Protein AF-A0A4R4LXY0-F1 (afdb_monomer_lite)

Structure (mmCIF, N/CA/C/O backbone):
data_AF-A0A4R4LXY0-F1
#
_entry.id   AF-A0A4R4LXY0-F1
#
loop_
_atom_site.group_PDB
_atom_site.id
_atom_site.type_symbol
_atom_site.label_atom_id
_atom_site.label_alt_id
_atom_site.label_comp_id
_atom_site.label_asym_id
_atom_site.label_entity_id
_atom_site.label_seq_id
_atom_site.pdbx_PDB_ins_code
_atom_site.Cartn_x
_atom_site.Cartn_y
_atom_site.Cartn_z
_atom_site.occupancy
_atom_site.B_iso_or_equiv
_atom_site.auth_seq_id
_atom_site.auth_comp_id
_atom_site.auth_asym_id
_atom_site.auth_atom_id
_atom_site.pdbx_PDB_model_num
ATOM 1 N N . MET A 1 1 ?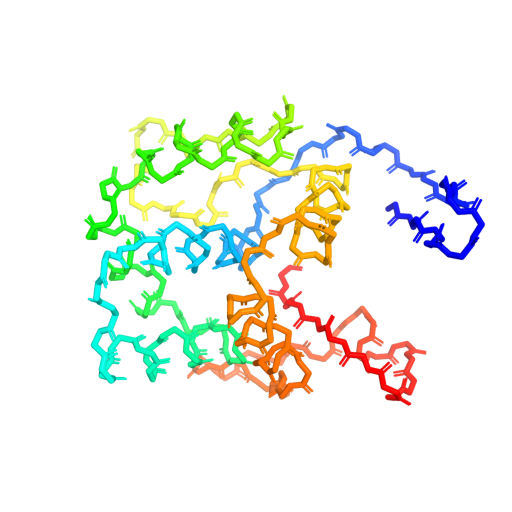 -2.851 -1.734 15.925 1.00 95.44 1 MET A N 1
ATOM 2 C CA . MET A 1 1 ? -4.124 -1.012 16.124 1.00 95.44 1 MET A CA 1
ATOM 3 C C . MET A 1 1 ? -5.199 -1.778 15.379 1.00 95.44 1 MET A C 1
ATOM 5 O O . MET A 1 1 ? -4.897 -2.301 14.315 1.00 95.44 1 MET A O 1
ATOM 9 N N . VAL A 1 2 ? -6.400 -1.871 15.937 1.00 97.00 2 VAL A N 1
ATOM 10 C CA . VAL A 1 2 ? -7.567 -2.510 15.327 1.00 97.00 2 VAL A CA 1
ATOM 11 C C . VAL A 1 2 ? -8.712 -1.506 15.362 1.00 97.00 2 VAL A C 1
ATOM 13 O O . VAL A 1 2 ? -9.054 -0.988 16.428 1.00 97.00 2 VAL A O 1
ATOM 16 N N . PHE A 1 3 ? -9.274 -1.223 14.192 1.00 97.94 3 PHE A N 1
ATOM 17 C CA . PHE A 1 3 ? -10.426 -0.348 14.022 1.00 97.94 3 PHE A CA 1
ATOM 18 C C . PHE A 1 3 ? -11.621 -1.184 13.575 1.00 97.94 3 PHE A C 1
ATOM 20 O O . PHE A 1 3 ? -11.554 -1.859 12.548 1.00 97.94 3 PHE A O 1
ATOM 27 N N . ASP A 1 4 ? -12.692 -1.143 14.357 1.00 97.50 4 ASP A N 1
ATOM 28 C CA . ASP A 1 4 ? -13.962 -1.764 14.016 1.00 97.50 4 ASP A CA 1
ATOM 29 C C . ASP A 1 4 ? -14.780 -0.773 13.183 1.00 97.50 4 ASP A C 1
ATOM 31 O O . ASP A 1 4 ? -15.169 0.294 13.663 1.00 97.50 4 ASP A O 1
ATOM 35 N N . ARG A 1 5 ? -15.021 -1.127 11.917 1.00 95.44 5 ARG A N 1
ATOM 36 C CA . ARG A 1 5 ? -15.783 -0.291 10.982 1.00 95.44 5 ARG A CA 1
ATOM 37 C C . ARG A 1 5 ? -17.276 -0.270 11.290 1.00 95.44 5 ARG A C 1
ATOM 39 O O . ARG A 1 5 ? -17.887 0.771 11.092 1.00 95.44 5 ARG A O 1
ATOM 46 N N . GLY A 1 6 ? -17.850 -1.375 11.770 1.00 96.25 6 GLY A N 1
ATOM 47 C CA . GLY A 1 6 ? -19.275 -1.442 12.102 1.00 96.25 6 GLY A CA 1
ATOM 48 C C . GLY A 1 6 ? -19.601 -0.584 13.321 1.00 96.25 6 GLY A C 1
ATOM 49 O O . GLY A 1 6 ? -20.599 0.128 13.331 1.00 96.25 6 GLY A O 1
ATOM 50 N N . ALA A 1 7 ? -18.709 -0.588 14.314 1.00 96.50 7 ALA A N 1
ATOM 51 C CA . ALA A 1 7 ? -18.828 0.259 15.499 1.00 96.50 7 ALA A CA 1
ATOM 52 C C . ALA A 1 7 ? -18.239 1.674 15.322 1.00 96.50 7 ALA A C 1
ATOM 54 O O . ALA A 1 7 ? -18.361 2.500 16.225 1.00 96.50 7 ALA A O 1
ATOM 55 N N . GLY A 1 8 ? -17.548 1.949 14.210 1.00 95.94 8 GLY A N 1
ATOM 56 C CA . GLY A 1 8 ? -16.919 3.243 13.928 1.00 95.94 8 GLY A CA 1
ATOM 57 C C . GLY A 1 8 ? -15.821 3.656 14.916 1.00 95.94 8 GLY A C 1
ATOM 58 O O . GLY A 1 8 ? -15.559 4.850 15.066 1.00 95.94 8 GLY A O 1
ATOM 59 N N . ARG A 1 9 ? -15.178 2.707 15.614 1.00 97.12 9 ARG A N 1
ATOM 60 C CA . ARG A 1 9 ? -14.240 3.008 16.711 1.00 97.12 9 ARG A CA 1
ATOM 61 C C . ARG A 1 9 ? -13.017 2.102 16.752 1.00 97.12 9 ARG A C 1
ATOM 63 O O . ARG A 1 9 ? -13.019 0.961 16.295 1.00 97.12 9 ARG A O 1
ATOM 70 N N . VAL A 1 10 ? -11.959 2.609 17.376 1.00 97.88 10 VAL A N 1
ATOM 71 C CA . VAL A 1 10 ? -10.777 1.818 17.736 1.00 97.88 10 VAL A CA 1
ATOM 72 C C . VAL A 1 10 ? -11.153 0.885 18.882 1.00 97.88 10 VAL A C 1
ATOM 74 O O . VAL A 1 10 ? -11.700 1.333 19.888 1.00 97.88 10 VAL A O 1
ATOM 77 N N . VAL A 1 11 ? -10.870 -0.407 18.732 1.00 97.81 11 VAL A N 1
ATOM 78 C CA . VAL A 1 11 ? -11.144 -1.410 19.778 1.00 97.81 11 VAL A CA 1
ATOM 79 C C . VAL A 1 11 ? -9.880 -1.826 20.520 1.00 97.81 11 VAL A C 1
ATOM 81 O O . VAL A 1 11 ? -9.948 -2.168 21.695 1.00 97.81 11 VAL A O 1
ATOM 84 N N . VAL A 1 12 ? -8.720 -1.766 19.856 1.00 97.38 12 VAL A N 1
ATOM 85 C CA . VAL A 1 12 ? -7.413 -2.071 20.450 1.00 97.38 12 VAL A CA 1
ATOM 86 C C . VAL A 1 12 ? -6.340 -1.198 19.812 1.00 97.38 12 VAL A C 1
ATOM 88 O O . VAL A 1 12 ? -6.200 -1.151 18.588 1.00 97.38 12 VAL A O 1
ATOM 91 N N . GLU A 1 13 ? -5.488 -0.579 20.621 1.00 97.50 13 GLU A N 1
ATOM 92 C CA . GLU A 1 13 ? -4.281 0.080 20.136 1.00 97.50 13 GLU A CA 1
ATOM 93 C C . GLU A 1 13 ? -3.112 -0.059 21.104 1.00 97.50 13 GLU A C 1
ATOM 95 O O . GLU A 1 13 ? -3.270 -0.182 22.312 1.00 97.50 13 GLU A O 1
ATOM 100 N N . ARG A 1 14 ? -1.904 -0.058 20.543 1.00 97.50 14 ARG A N 1
ATOM 101 C CA . ARG A 1 14 ? -0.657 -0.045 21.299 1.00 97.50 14 ARG A CA 1
ATOM 102 C C . ARG A 1 14 ? 0.352 0.760 20.506 1.00 97.50 14 ARG A C 1
ATOM 104 O O . ARG A 1 14 ? 0.640 0.397 19.369 1.00 97.50 14 ARG A O 1
ATOM 111 N N . ARG A 1 15 ? 0.843 1.852 21.103 1.00 98.12 15 ARG A N 1
ATOM 112 C CA . ARG A 1 15 ? 1.774 2.811 20.477 1.00 98.12 15 ARG A CA 1
ATOM 113 C C . ARG A 1 15 ? 1.384 3.133 19.018 1.00 98.12 15 ARG A C 1
ATOM 115 O O . ARG A 1 15 ? 2.210 2.986 18.122 1.00 98.12 15 ARG A O 1
ATOM 122 N N . PRO A 1 16 ? 0.130 3.552 18.751 1.00 98.06 16 PRO A N 1
ATOM 123 C CA . PRO A 1 16 ? -0.425 3.620 17.392 1.00 98.06 16 PRO A CA 1
ATOM 124 C C . PRO A 1 16 ? 0.328 4.584 16.465 1.00 98.06 16 PRO A C 1
ATOM 126 O O . PRO A 1 16 ? 0.313 4.392 15.253 1.00 98.06 16 PRO A O 1
ATOM 129 N N . ARG A 1 17 ? 1.001 5.586 17.042 1.00 98.50 17 ARG A N 1
ATOM 130 C CA . ARG A 1 17 ? 1.795 6.605 16.343 1.00 98.50 17 ARG A CA 1
ATOM 131 C C . ARG A 1 17 ? 3.281 6.254 16.208 1.00 98.50 17 ARG A C 1
ATOM 133 O O . ARG A 1 17 ? 4.020 7.006 15.589 1.00 98.50 17 ARG A O 1
ATOM 140 N N . GLN A 1 18 ? 3.746 5.156 16.811 1.00 98.69 18 GLN A N 1
ATOM 141 C CA . GLN A 1 18 ? 5.138 4.734 16.663 1.00 98.69 18 GLN A CA 1
ATOM 142 C C . GLN A 1 18 ? 5.387 4.314 15.214 1.00 98.69 18 GLN A C 1
ATOM 144 O O . GLN A 1 18 ? 4.615 3.534 14.655 1.00 98.69 18 GLN A O 1
ATOM 149 N N . THR A 1 19 ? 6.463 4.830 14.626 1.00 98.44 19 THR A N 1
ATOM 150 C CA . THR A 1 19 ? 6.826 4.544 13.241 1.00 98.44 19 THR A CA 1
ATOM 151 C C . THR A 1 19 ? 7.830 3.410 13.139 1.00 98.44 19 THR A C 1
ATOM 153 O O . THR A 1 19 ? 8.782 3.334 13.918 1.00 98.44 19 THR A O 1
ATOM 156 N N . PHE A 1 20 ? 7.668 2.598 12.104 1.00 97.75 20 PHE A N 1
ATOM 157 C CA . PHE A 1 20 ? 8.618 1.578 11.677 1.00 97.75 20 PHE A CA 1
ATOM 158 C C . PHE A 1 20 ? 8.928 1.770 10.194 1.00 97.75 20 PHE A C 1
ATOM 160 O O . PHE A 1 20 ? 8.222 2.498 9.496 1.00 97.75 20 PHE A O 1
ATOM 167 N N . ARG A 1 21 ? 9.970 1.099 9.696 1.00 98.31 21 ARG A N 1
ATOM 168 C CA . ARG A 1 21 ? 10.123 0.929 8.249 1.00 98.31 21 ARG A CA 1
ATOM 169 C C . ARG A 1 21 ? 8.945 0.095 7.757 1.00 98.31 21 ARG A C 1
ATOM 171 O O . ARG A 1 21 ? 8.710 -0.990 8.273 1.00 98.31 21 ARG A O 1
ATOM 178 N N . SER A 1 22 ? 8.210 0.629 6.795 1.00 98.12 22 SER A N 1
ATOM 179 C CA . SER A 1 22 ? 6.978 0.033 6.272 1.00 98.12 22 SER A CA 1
ATOM 180 C C . SER A 1 22 ? 7.182 -1.305 5.567 1.00 98.12 22 SER A C 1
ATOM 182 O O . SER A 1 22 ? 6.209 -2.040 5.401 1.00 98.12 22 SER A O 1
ATOM 184 N N . ALA A 1 23 ? 8.405 -1.590 5.104 1.00 97.69 23 ALA A N 1
ATOM 185 C CA . ALA A 1 23 ? 8.682 -2.700 4.206 1.00 97.69 23 ALA A CA 1
ATOM 186 C C . ALA A 1 23 ? 7.645 -2.719 3.067 1.00 97.69 23 ALA A C 1
ATOM 188 O O . ALA A 1 23 ? 7.447 -1.722 2.375 1.00 97.69 23 ALA A O 1
ATOM 189 N N . SER A 1 24 ? 6.946 -3.831 2.875 1.00 98.25 24 SER A N 1
ATOM 190 C CA . SER A 1 24 ? 5.993 -4.011 1.780 1.00 98.25 24 SER A CA 1
ATOM 191 C C . SER A 1 24 ? 4.645 -3.307 1.971 1.00 98.25 24 SER A C 1
ATOM 193 O O . SER A 1 24 ? 3.874 -3.236 1.010 1.00 98.25 24 SER A O 1
ATOM 195 N N . LEU A 1 25 ? 4.355 -2.731 3.144 1.00 98.50 25 LEU A N 1
ATOM 196 C CA . LEU A 1 25 ? 3.080 -2.045 3.395 1.00 98.50 25 LEU A CA 1
ATOM 197 C C . LEU A 1 25 ? 2.913 -0.775 2.543 1.00 98.50 25 LEU A C 1
ATOM 199 O O . LEU A 1 25 ? 1.805 -0.481 2.089 1.00 98.50 25 LEU A O 1
ATOM 203 N N . VAL A 1 26 ? 4.007 -0.067 2.230 1.00 98.81 26 VAL A N 1
ATOM 204 C CA . VAL A 1 26 ? 3.974 1.144 1.382 1.00 98.81 26 VAL A CA 1
ATOM 205 C C . VAL A 1 26 ? 3.474 0.872 -0.040 1.00 98.81 26 VAL A C 1
ATOM 207 O O . VAL A 1 26 ? 2.967 1.780 -0.698 1.00 98.81 26 VAL A O 1
ATOM 210 N N . LYS A 1 27 ? 3.541 -0.380 -0.516 1.00 98.88 27 LYS A N 1
ATOM 211 C CA . LYS A 1 27 ? 3.095 -0.763 -1.865 1.00 98.88 27 LYS A CA 1
ATOM 212 C C . LYS A 1 27 ? 1.612 -0.436 -2.115 1.00 98.88 27 LYS A C 1
ATOM 214 O O . LYS A 1 27 ? 1.236 -0.231 -3.264 1.00 98.88 27 LYS A O 1
ATOM 219 N N . ILE A 1 28 ? 0.781 -0.321 -1.069 1.00 98.88 28 ILE A N 1
ATOM 220 C CA . ILE A 1 28 ? -0.605 0.167 -1.209 1.00 98.88 28 ILE A CA 1
ATOM 221 C C . ILE A 1 28 ? -0.626 1.637 -1.652 1.00 98.88 28 ILE A C 1
ATOM 223 O O . ILE A 1 28 ? -1.370 1.982 -2.565 1.00 98.88 28 ILE A O 1
ATOM 227 N N . LEU A 1 29 ? 0.203 2.497 -1.051 1.00 98.88 29 LEU A N 1
ATOM 228 C CA . LEU A 1 29 ? 0.288 3.913 -1.425 1.00 98.88 29 LEU A CA 1
ATOM 229 C C . LEU A 1 29 ? 0.879 4.086 -2.828 1.00 98.88 29 LEU A C 1
ATOM 231 O O . LEU A 1 29 ? 0.369 4.895 -3.595 1.00 98.88 29 LEU A O 1
ATOM 235 N N . ILE A 1 30 ? 1.891 3.285 -3.181 1.00 98.94 30 ILE A N 1
ATOM 236 C CA . ILE A 1 30 ? 2.468 3.258 -4.536 1.00 98.94 30 ILE A CA 1
ATOM 237 C C . ILE A 1 30 ? 1.393 2.890 -5.568 1.00 98.94 30 ILE A C 1
ATOM 239 O O . ILE A 1 30 ? 1.235 3.584 -6.570 1.00 98.94 30 ILE A O 1
ATOM 243 N N . ALA A 1 31 ? 0.614 1.835 -5.306 1.00 98.88 31 ALA A N 1
ATOM 244 C CA . ALA A 1 31 ? -0.463 1.423 -6.201 1.00 98.88 31 ALA A CA 1
ATOM 245 C C . ALA A 1 31 ? -1.552 2.493 -6.330 1.00 98.88 31 ALA A C 1
ATOM 247 O O . ALA A 1 31 ? -1.983 2.799 -7.438 1.00 98.88 31 ALA A O 1
ATOM 248 N N . LEU A 1 32 ? -1.993 3.072 -5.211 1.00 98.75 32 LEU A N 1
ATOM 249 C CA . LEU A 1 32 ? -3.026 4.106 -5.209 1.00 98.75 32 LEU A CA 1
ATOM 250 C C . LEU A 1 32 ? -2.588 5.377 -5.933 1.00 98.75 32 LEU A C 1
ATOM 252 O O . LEU A 1 32 ? -3.426 6.012 -6.566 1.00 98.75 32 LEU A O 1
ATOM 256 N N . ASP A 1 33 ? -1.312 5.743 -5.856 1.00 98.81 33 ASP A N 1
ATOM 257 C CA . ASP A 1 33 ? -0.789 6.879 -6.603 1.00 98.81 33 ASP A CA 1
ATOM 258 C C . ASP A 1 33 ? -0.766 6.604 -8.113 1.00 98.81 33 ASP A C 1
ATOM 260 O O . ASP A 1 33 ? -1.317 7.400 -8.872 1.00 98.81 33 ASP A O 1
ATOM 264 N N . HIS A 1 34 ? -0.245 5.444 -8.537 1.00 98.69 34 HIS A N 1
ATOM 265 C CA . HIS A 1 34 ? -0.199 5.052 -9.956 1.00 98.69 34 HIS A CA 1
ATOM 266 C C . HIS A 1 34 ? -1.597 4.930 -10.573 1.00 98.69 34 HIS A C 1
ATOM 268 O O . HIS A 1 34 ? -1.846 5.369 -11.693 1.00 98.69 34 HIS A O 1
ATOM 274 N N . LEU A 1 35 ? -2.559 4.377 -9.828 1.00 98.38 35 LEU A N 1
ATOM 275 C CA . LEU A 1 35 ? -3.935 4.206 -10.302 1.00 98.38 35 LEU A CA 1
ATOM 276 C C . LEU A 1 35 ? -4.644 5.536 -10.610 1.00 98.38 35 LEU A C 1
ATOM 278 O O . LEU A 1 35 ? -5.644 5.534 -11.318 1.00 98.38 35 LEU A O 1
ATOM 282 N N . ARG A 1 36 ? -4.142 6.675 -10.115 1.00 95.38 36 ARG A N 1
ATOM 283 C CA . ARG A 1 36 ? -4.716 8.003 -10.391 1.00 95.38 36 ARG A CA 1
ATOM 284 C C . ARG A 1 36 ? -4.363 8.554 -11.770 1.00 95.38 36 ARG A C 1
ATOM 286 O O . ARG A 1 36 ? -4.904 9.593 -12.152 1.00 95.38 36 ARG A O 1
ATOM 293 N N . GLU A 1 37 ? -3.461 7.914 -12.503 1.00 92.00 37 GLU A N 1
ATOM 294 C CA . GLU A 1 37 ? -3.175 8.290 -13.882 1.00 92.00 37 GLU A CA 1
ATOM 295 C C . GLU A 1 37 ? -4.434 8.175 -14.753 1.00 92.00 37 GLU A C 1
ATOM 297 O O . GLU A 1 37 ? -5.234 7.251 -14.606 1.00 92.00 37 GLU A O 1
ATOM 302 N N . ARG A 1 38 ? -4.601 9.091 -15.720 1.00 86.56 38 ARG A N 1
ATOM 303 C CA . ARG A 1 38 ? -5.776 9.095 -16.619 1.00 86.56 38 ARG A CA 1
ATOM 304 C C . ARG A 1 38 ? -5.953 7.769 -17.365 1.00 86.56 38 ARG A C 1
ATOM 306 O O . ARG A 1 38 ? -7.070 7.439 -17.755 1.00 86.56 38 ARG A O 1
ATOM 313 N N . ARG A 1 39 ? -4.861 7.033 -17.603 1.00 91.94 39 ARG A N 1
ATOM 314 C CA . ARG A 1 39 ? -4.876 5.748 -18.302 1.00 91.94 39 ARG A CA 1
ATOM 315 C C . ARG A 1 39 ? -3.813 4.803 -17.750 1.00 91.94 39 ARG A C 1
ATOM 317 O O . ARG A 1 39 ? -2.653 4.890 -18.124 1.00 91.94 39 ARG A O 1
ATOM 324 N N . VAL A 1 40 ? -4.249 3.833 -16.950 1.00 96.25 40 VAL A N 1
ATOM 325 C CA . VAL A 1 40 ? -3.402 2.718 -16.506 1.00 96.25 40 VAL A CA 1
ATOM 326 C C . VAL A 1 40 ? -3.411 1.618 -17.568 1.00 96.25 40 VAL A C 1
ATOM 328 O O . VAL A 1 40 ? -4.477 1.073 -17.897 1.00 96.25 40 VAL A O 1
ATOM 331 N N . SER A 1 41 ? -2.233 1.300 -18.109 1.00 97.50 41 SER A N 1
ATOM 332 C CA . SER A 1 41 ? -2.062 0.262 -19.130 1.00 97.50 41 SER A CA 1
ATOM 333 C C . SER A 1 41 ? -2.383 -1.137 -18.584 1.00 97.50 41 SER A C 1
ATOM 335 O O . SER A 1 41 ? -2.322 -1.371 -17.378 1.00 97.50 41 SER A O 1
ATOM 337 N N . ALA A 1 42 ? -2.719 -2.091 -19.460 1.00 97.88 42 ALA A N 1
ATOM 338 C CA . ALA A 1 42 ? -2.939 -3.481 -19.043 1.00 97.88 42 ALA A CA 1
ATOM 339 C C . ALA A 1 42 ? -1.686 -4.071 -18.371 1.00 97.88 42 ALA A C 1
ATOM 341 O O . ALA A 1 42 ? -1.776 -4.645 -17.291 1.00 97.88 42 ALA A O 1
ATOM 342 N N . ARG A 1 43 ? -0.507 -3.800 -18.946 1.00 98.25 43 ARG A N 1
ATOM 343 C CA . ARG A 1 43 ? 0.786 -4.215 -18.393 1.00 98.25 43 ARG A CA 1
ATOM 344 C C . ARG A 1 43 ? 1.027 -3.658 -16.990 1.00 98.25 43 ARG A C 1
ATOM 346 O O . ARG A 1 43 ? 1.493 -4.388 -16.121 1.00 98.25 43 ARG A O 1
ATOM 353 N N . ASP A 1 44 ? 0.706 -2.387 -16.754 1.00 98.56 44 ASP A N 1
ATOM 354 C CA . ASP A 1 44 ? 0.864 -1.803 -15.420 1.00 98.56 44 ASP A CA 1
ATOM 355 C C . ASP A 1 44 ? -0.148 -2.388 -14.433 1.00 98.56 44 ASP A C 1
ATOM 357 O O . ASP A 1 44 ? 0.201 -2.606 -13.278 1.00 98.56 44 ASP A O 1
ATOM 361 N N . ARG A 1 45 ? -1.375 -2.718 -14.865 1.00 98.31 45 ARG A N 1
ATOM 362 C CA . ARG A 1 45 ? -2.333 -3.431 -14.000 1.00 98.31 45 ARG A CA 1
ATOM 363 C C . ARG A 1 45 ? -1.820 -4.809 -13.598 1.00 98.31 45 ARG A C 1
ATOM 365 O O . ARG A 1 45 ? -1.960 -5.171 -12.432 1.00 98.31 45 ARG A O 1
ATOM 372 N N . ASP A 1 46 ? -1.205 -5.551 -14.512 1.00 98.56 46 ASP A N 1
ATOM 373 C CA . ASP A 1 46 ? -0.621 -6.859 -14.197 1.00 98.56 46 ASP A CA 1
ATOM 374 C C . ASP A 1 46 ? 0.547 -6.720 -13.212 1.00 98.56 46 ASP A C 1
ATOM 376 O O . ASP A 1 46 ? 0.621 -7.445 -12.214 1.00 98.56 46 ASP A O 1
ATOM 380 N N . LEU A 1 47 ? 1.409 -5.722 -13.433 1.00 98.75 47 LEU A N 1
ATOM 381 C CA . LEU A 1 47 ? 2.555 -5.440 -12.572 1.00 98.75 47 LEU A CA 1
ATOM 382 C C . LEU A 1 47 ? 2.122 -4.967 -11.169 1.00 98.75 47 LEU A C 1
ATOM 384 O O . LEU A 1 47 ? 2.646 -5.436 -10.159 1.00 98.75 47 LEU A O 1
ATOM 388 N N . LEU A 1 48 ? 1.109 -4.100 -11.079 1.00 98.81 48 LEU A N 1
ATOM 389 C CA . LEU A 1 48 ? 0.471 -3.724 -9.813 1.00 98.81 48 LEU A CA 1
ATOM 390 C C . LEU A 1 48 ? -0.169 -4.940 -9.130 1.00 98.81 48 LEU A C 1
ATOM 392 O O . LEU A 1 48 ? -0.122 -5.066 -7.905 1.00 98.81 48 LEU A O 1
ATOM 396 N N . GLY A 1 49 ? -0.753 -5.845 -9.916 1.00 98.69 49 GLY A N 1
ATOM 397 C CA . GLY A 1 49 ? -1.363 -7.076 -9.438 1.00 98.69 49 GLY A CA 1
ATOM 398 C C . GLY A 1 49 ? -0.370 -7.949 -8.681 1.00 98.69 49 GLY A C 1
ATOM 399 O O . GLY A 1 49 ? -0.604 -8.279 -7.515 1.00 98.69 49 GLY A O 1
ATOM 400 N N . VAL A 1 50 ? 0.762 -8.274 -9.312 1.00 98.62 50 VAL A N 1
ATOM 401 C CA . VAL A 1 50 ? 1.815 -9.085 -8.680 1.00 98.62 50 VAL A CA 1
ATOM 402 C C . VAL A 1 50 ? 2.470 -8.360 -7.495 1.00 98.62 50 VAL A C 1
ATOM 404 O O . VAL A 1 50 ? 2.673 -8.974 -6.444 1.00 98.62 50 VAL A O 1
ATOM 407 N N . MET A 1 51 ? 2.675 -7.039 -7.593 1.00 98.81 51 MET A N 1
ATOM 408 C CA . MET A 1 51 ? 3.178 -6.202 -6.495 1.00 98.81 51 MET A CA 1
ATOM 409 C C . MET A 1 51 ? 2.285 -6.272 -5.250 1.00 98.81 51 MET A C 1
ATOM 411 O O . MET A 1 51 ? 2.762 -6.330 -4.113 1.00 98.81 51 MET A O 1
ATOM 415 N N . LEU A 1 52 ? 0.966 -6.249 -5.430 1.00 98.81 52 LEU A N 1
ATOM 416 C CA . LEU A 1 52 ? 0.029 -6.285 -4.312 1.00 98.81 52 LEU A CA 1
ATOM 417 C C . LEU A 1 52 ? -0.127 -7.704 -3.760 1.00 98.81 52 LEU A C 1
ATOM 419 O O . LEU A 1 52 ? 0.022 -7.882 -2.551 1.00 98.81 52 LEU A O 1
ATOM 423 N N . ARG A 1 53 ? -0.355 -8.703 -4.622 1.00 98.19 53 ARG A N 1
ATOM 424 C CA . ARG A 1 53 ? -0.695 -10.071 -4.193 1.00 98.19 53 ARG A CA 1
ATOM 425 C C . ARG A 1 53 ? 0.505 -10.900 -3.717 1.00 98.19 53 ARG A C 1
ATOM 427 O O . ARG A 1 53 ? 0.385 -11.628 -2.737 1.00 98.19 53 ARG A O 1
ATOM 434 N N . SER A 1 54 ? 1.644 -10.778 -4.394 1.00 98.31 54 SER A N 1
ATOM 435 C CA . SER A 1 54 ? 2.865 -11.566 -4.152 1.00 98.31 54 SER A CA 1
ATOM 436 C C . SER A 1 54 ? 4.039 -10.684 -3.753 1.00 98.31 54 SER A C 1
ATOM 438 O O . SER A 1 54 ? 5.185 -11.109 -3.767 1.00 98.31 54 SER A O 1
ATOM 440 N N . SER A 1 55 ? 3.742 -9.439 -3.384 1.00 98.31 55 SER A N 1
ATOM 441 C CA . SER A 1 55 ? 4.705 -8.501 -2.829 1.00 98.31 55 SER A CA 1
ATOM 442 C C . SER A 1 55 ? 5.958 -8.266 -3.666 1.00 98.31 55 SER A C 1
ATOM 444 O O . SER A 1 55 ? 7.003 -7.975 -3.099 1.00 98.31 55 SER A O 1
ATOM 446 N N . ASP A 1 56 ? 5.828 -8.325 -4.989 1.00 98.69 56 ASP A N 1
ATOM 447 C CA . ASP A 1 56 ? 6.959 -8.196 -5.902 1.00 98.69 56 ASP A CA 1
ATOM 448 C C . ASP A 1 56 ? 7.724 -6.871 -5.730 1.00 98.69 56 ASP A C 1
ATOM 450 O O . ASP A 1 56 ? 7.158 -5.773 -5.831 1.00 98.69 56 ASP A O 1
ATOM 454 N N . ASP A 1 57 ? 9.020 -6.987 -5.440 1.00 98.50 57 ASP A N 1
ATOM 455 C CA . ASP A 1 57 ? 9.909 -5.858 -5.156 1.00 98.50 57 ASP A CA 1
ATOM 456 C C . ASP A 1 57 ? 10.412 -5.168 -6.426 1.00 98.50 57 ASP A C 1
ATOM 458 O O . ASP A 1 57 ? 10.657 -3.957 -6.409 1.00 98.50 57 ASP A O 1
ATOM 462 N N . GLY A 1 58 ? 10.517 -5.902 -7.537 1.00 98.62 58 GLY A N 1
ATOM 463 C CA . GLY A 1 58 ? 10.868 -5.340 -8.840 1.00 98.62 58 GLY A CA 1
ATOM 464 C C . GLY A 1 58 ? 9.779 -4.390 -9.333 1.00 98.62 58 GLY A C 1
ATOM 465 O O . GLY A 1 58 ? 10.057 -3.243 -9.680 1.00 98.62 58 GLY A O 1
ATOM 466 N N . ALA A 1 59 ? 8.525 -4.828 -9.258 1.00 98.81 59 ALA A N 1
ATOM 467 C CA . ALA A 1 59 ? 7.339 -4.039 -9.546 1.00 98.81 59 ALA A CA 1
ATOM 468 C C . ALA A 1 59 ? 7.257 -2.791 -8.659 1.00 98.81 59 ALA A C 1
ATOM 470 O O . ALA A 1 59 ? 7.057 -1.687 -9.165 1.00 98.81 59 ALA A O 1
ATOM 471 N N . ALA A 1 60 ? 7.467 -2.935 -7.345 1.00 98.88 60 ALA A N 1
ATOM 472 C CA . ALA A 1 60 ? 7.465 -1.789 -6.438 1.00 98.88 60 ALA A CA 1
ATOM 473 C C . ALA A 1 60 ? 8.592 -0.802 -6.724 1.00 98.88 60 ALA A C 1
ATOM 475 O O . ALA A 1 60 ? 8.351 0.401 -6.721 1.00 98.88 60 ALA A O 1
ATOM 476 N N . THR A 1 61 ? 9.794 -1.293 -7.019 1.00 98.81 61 THR A N 1
ATOM 477 C CA . THR A 1 61 ? 10.930 -0.448 -7.405 1.00 98.81 61 THR A CA 1
ATOM 478 C C . THR A 1 61 ? 10.634 0.313 -8.692 1.00 98.81 61 THR A C 1
ATOM 480 O O . THR A 1 61 ? 10.918 1.509 -8.780 1.00 98.81 61 THR A O 1
ATOM 483 N N . GLU A 1 62 ? 10.010 -0.344 -9.667 1.00 98.81 62 GLU A N 1
ATOM 484 C CA . GLU A 1 62 ? 9.661 0.285 -10.932 1.00 98.81 62 GLU A CA 1
ATOM 485 C C . GLU A 1 62 ? 8.620 1.395 -10.748 1.00 98.81 62 GLU A C 1
ATOM 487 O O . GLU A 1 62 ? 8.847 2.523 -11.190 1.00 98.81 62 GLU A O 1
ATOM 492 N N . PHE A 1 63 ? 7.520 1.130 -10.037 1.00 98.88 63 PHE A N 1
ATOM 493 C CA . PHE A 1 63 ? 6.511 2.159 -9.766 1.00 98.88 63 PHE A CA 1
ATOM 494 C C . PHE A 1 63 ? 7.026 3.263 -8.841 1.00 98.88 63 PHE A C 1
ATOM 496 O O . PHE A 1 63 ? 6.707 4.430 -9.055 1.00 98.88 63 PHE A O 1
ATOM 503 N N . TRP A 1 64 ? 7.874 2.935 -7.862 1.00 98.88 64 TRP A N 1
ATOM 504 C CA . TRP A 1 64 ? 8.533 3.930 -7.019 1.00 98.88 64 TRP A CA 1
ATOM 505 C C . TRP A 1 64 ? 9.375 4.897 -7.853 1.00 98.88 64 TRP A C 1
ATOM 507 O O . TRP A 1 64 ? 9.266 6.113 -7.700 1.00 98.88 64 TRP A O 1
ATOM 517 N N . ARG A 1 65 ? 10.185 4.369 -8.778 1.00 98.62 65 ARG A N 1
ATOM 518 C CA . ARG A 1 65 ? 11.013 5.176 -9.680 1.00 98.62 65 ARG A CA 1
ATOM 519 C C . ARG A 1 65 ? 10.156 6.030 -10.613 1.00 98.62 65 ARG A C 1
ATOM 521 O O . ARG A 1 65 ? 10.366 7.240 -10.669 1.00 98.62 65 ARG A O 1
ATOM 528 N N . ARG A 1 66 ? 9.189 5.421 -11.310 1.00 98.19 66 ARG A N 1
ATOM 529 C CA . ARG A 1 66 ? 8.294 6.115 -12.256 1.00 98.19 66 ARG A CA 1
ATOM 530 C C . ARG A 1 66 ? 7.463 7.205 -11.579 1.00 98.19 66 ARG A C 1
ATOM 532 O O . ARG A 1 66 ? 7.316 8.285 -12.137 1.00 98.19 66 ARG A O 1
ATOM 539 N N . GLY A 1 67 ? 6.990 6.959 -10.358 1.00 98.31 67 GLY A N 1
ATOM 540 C CA . GLY A 1 67 ? 6.216 7.922 -9.573 1.00 98.31 67 GLY A CA 1
ATOM 541 C C . GLY A 1 67 ? 7.041 9.054 -8.946 1.00 98.31 67 GLY A C 1
ATOM 542 O O . GLY A 1 67 ? 6.483 9.885 -8.227 1.00 98.31 67 GLY A O 1
ATOM 543 N N . GLY A 1 68 ? 8.354 9.122 -9.191 1.00 98.31 68 GLY A N 1
ATOM 544 C CA . GLY A 1 68 ? 9.211 10.186 -8.657 1.00 98.31 68 GLY A CA 1
ATOM 545 C C . GLY A 1 68 ? 9.620 9.978 -7.196 1.00 98.31 68 GLY A C 1
ATOM 546 O O . GLY A 1 68 ? 9.887 10.942 -6.478 1.00 98.31 68 GLY A O 1
ATOM 547 N N . GLN A 1 69 ? 9.684 8.724 -6.745 1.00 98.44 69 GLN A N 1
ATOM 548 C CA . GLN A 1 69 ? 10.152 8.325 -5.418 1.00 98.44 69 GLN A CA 1
ATOM 549 C C . GLN A 1 69 ? 9.334 8.994 -4.301 1.00 98.44 69 GLN A C 1
ATOM 551 O O . GLN A 1 69 ? 8.127 8.771 -4.200 1.00 98.44 69 GLN A O 1
ATOM 556 N N . LYS A 1 70 ? 9.950 9.863 -3.484 1.00 98.06 70 LYS A N 1
ATOM 557 C CA . LYS A 1 70 ? 9.261 10.585 -2.400 1.00 98.06 70 LYS A CA 1
ATOM 558 C C . LYS A 1 70 ? 8.045 11.389 -2.878 1.00 98.06 70 LYS A C 1
ATOM 560 O O . LYS A 1 70 ? 7.132 11.596 -2.085 1.00 98.06 70 LYS A O 1
ATOM 565 N N . ALA A 1 71 ? 7.998 11.780 -4.156 1.00 98.69 71 ALA A N 1
ATOM 566 C CA . ALA A 1 71 ? 6.876 12.519 -4.727 1.00 98.69 71 ALA A CA 1
ATOM 567 C C . ALA A 1 71 ? 5.550 11.737 -4.642 1.00 98.69 71 ALA A C 1
ATOM 569 O O . ALA A 1 71 ? 4.484 12.340 -4.524 1.00 98.69 71 ALA A O 1
ATOM 570 N N . ILE A 1 72 ? 5.604 10.399 -4.622 1.00 98.81 72 ILE A N 1
ATOM 571 C CA . ILE A 1 72 ? 4.442 9.538 -4.344 1.00 98.81 72 ILE A CA 1
ATOM 572 C C . ILE A 1 72 ? 3.854 9.881 -2.973 1.00 98.81 72 ILE A C 1
ATOM 574 O O . ILE A 1 72 ? 2.650 10.076 -2.830 1.00 98.81 72 ILE A O 1
ATOM 578 N N . LEU A 1 73 ? 4.704 9.996 -1.953 1.00 98.69 73 LEU A N 1
ATOM 579 C CA . LEU A 1 73 ? 4.267 10.292 -0.591 1.00 98.69 73 LEU A CA 1
ATOM 580 C C . LEU A 1 73 ? 3.826 11.745 -0.445 1.00 98.69 73 LEU A C 1
ATOM 582 O O . LEU A 1 73 ? 2.825 11.993 0.215 1.00 98.69 73 LEU A O 1
ATOM 586 N N . GLU A 1 74 ? 4.494 12.686 -1.113 1.00 98.62 74 GLU A N 1
ATOM 587 C CA . GLU A 1 74 ? 4.072 14.095 -1.151 1.00 98.62 74 GLU A CA 1
ATOM 588 C C . GLU A 1 74 ? 2.636 14.245 -1.692 1.00 98.62 74 GLU A C 1
ATOM 590 O O . GLU A 1 74 ? 1.885 15.097 -1.222 1.00 98.62 74 GLU A O 1
ATOM 595 N N . ARG A 1 75 ? 2.211 13.375 -2.621 1.00 98.62 75 ARG A N 1
ATOM 596 C CA . ARG A 1 75 ? 0.826 13.328 -3.124 1.00 98.62 75 ARG A CA 1
ATOM 597 C C . ARG A 1 75 ? -0.123 12.541 -2.223 1.00 98.62 75 ARG A C 1
ATOM 599 O O . ARG A 1 75 ? -1.271 12.950 -2.041 1.00 98.62 75 ARG A O 1
ATOM 606 N N . MET A 1 76 ? 0.318 11.396 -1.703 1.00 98.75 76 MET A N 1
ATOM 607 C CA . MET A 1 76 ? -0.555 10.449 -1.004 1.00 98.75 76 MET A CA 1
ATOM 608 C C . MET A 1 76 ? -0.771 10.783 0.471 1.00 98.75 76 MET A C 1
ATOM 610 O O . MET A 1 76 ? -1.885 10.613 0.957 1.00 98.75 76 MET A O 1
ATOM 614 N N . VAL A 1 77 ? 0.239 11.296 1.177 1.00 98.81 77 VAL A N 1
ATOM 615 C CA . VAL A 1 77 ? 0.142 11.665 2.600 1.00 98.81 77 VAL A CA 1
ATOM 616 C C . VAL A 1 77 ? -0.994 12.663 2.863 1.00 98.81 77 VAL A C 1
ATOM 618 O O . VAL A 1 77 ? -1.889 12.316 3.638 1.00 98.81 77 VAL A O 1
ATOM 621 N N . PRO A 1 78 ? -1.051 13.845 2.211 1.00 98.56 78 PRO A N 1
ATOM 622 C CA . PRO A 1 78 ? -2.143 14.791 2.444 1.00 98.56 78 PRO A CA 1
ATOM 623 C C . PRO A 1 78 ? -3.492 14.259 1.951 1.00 98.56 78 PRO A C 1
ATOM 625 O O . PRO A 1 78 ? -4.513 14.507 2.583 1.00 98.56 78 PRO A O 1
ATOM 628 N N . ARG A 1 79 ? -3.505 13.492 0.854 1.00 98.31 79 ARG A N 1
ATOM 629 C CA . ARG A 1 79 ? -4.733 12.931 0.272 1.00 98.31 79 ARG A CA 1
ATOM 630 C C . ARG A 1 79 ? -5.406 11.903 1.176 1.00 98.31 79 ARG A C 1
ATOM 632 O O . ARG A 1 79 ? -6.624 11.872 1.245 1.00 98.31 79 ARG A O 1
ATOM 639 N N . VAL A 1 80 ? -4.615 11.053 1.821 1.00 98.56 80 VAL A N 1
ATOM 640 C CA . VAL A 1 80 ? -5.103 9.986 2.705 1.00 98.56 80 VAL A CA 1
ATOM 641 C C . VAL A 1 80 ? -5.274 10.495 4.145 1.00 98.56 80 VAL A C 1
ATOM 643 O O . VAL A 1 80 ? -5.957 9.866 4.950 1.00 98.56 80 VAL A O 1
ATOM 646 N N . GLY A 1 81 ? -4.676 11.643 4.484 1.00 98.50 81 GLY A N 1
ATOM 647 C CA . GLY A 1 81 ? -4.695 12.204 5.837 1.00 98.50 81 GLY A CA 1
ATOM 648 C C . GLY A 1 81 ? -3.702 11.524 6.785 1.00 98.50 81 GLY A C 1
ATOM 649 O O . GLY A 1 81 ? -3.981 11.391 7.979 1.00 98.50 81 GLY A O 1
ATOM 650 N N . LEU A 1 82 ? -2.562 11.067 6.256 1.00 98.75 82 LEU A N 1
ATOM 651 C CA . LEU A 1 82 ? -1.500 10.408 7.025 1.00 98.75 82 LEU A CA 1
ATOM 652 C C . LEU A 1 82 ? -0.694 11.438 7.818 1.00 98.75 82 LEU A C 1
ATOM 654 O O . LEU A 1 82 ? -0.454 12.546 7.338 1.00 98.75 82 LEU A O 1
ATOM 658 N N . ARG A 1 83 ? -0.277 11.085 9.038 1.00 98.50 83 ARG A N 1
ATOM 659 C CA . ARG A 1 83 ? 0.405 12.029 9.946 1.00 98.50 83 ARG A CA 1
ATOM 660 C C . ARG A 1 83 ? 1.823 11.634 10.311 1.00 98.50 83 ARG A C 1
ATOM 662 O O . ARG A 1 83 ? 2.626 12.502 10.632 1.00 98.50 83 ARG A O 1
ATOM 669 N N . GLU A 1 84 ? 2.116 10.345 10.322 1.00 98.69 84 GLU A N 1
ATOM 670 C CA . GLU A 1 84 ? 3.415 9.818 10.733 1.00 98.69 84 GLU A CA 1
ATOM 671 C C . GLU A 1 84 ? 4.217 9.238 9.556 1.00 98.69 84 GLU A C 1
ATOM 673 O O . GLU A 1 84 ? 5.412 8.973 9.686 1.00 98.69 84 GLU A O 1
ATOM 678 N N . THR A 1 85 ? 3.576 9.059 8.401 1.00 98.81 85 THR A N 1
ATOM 679 C CA . THR A 1 85 ? 4.185 8.520 7.190 1.00 98.81 85 THR A CA 1
ATOM 680 C C . THR A 1 85 ? 5.157 9.522 6.586 1.00 98.81 85 THR A C 1
ATOM 682 O O . THR A 1 85 ? 4.784 10.649 6.267 1.00 98.81 85 THR A O 1
ATOM 685 N N . ALA A 1 86 ? 6.405 9.098 6.393 1.00 98.62 86 ALA A N 1
ATOM 686 C CA . ALA A 1 86 ? 7.485 9.950 5.902 1.00 98.62 86 ALA A CA 1
ATOM 687 C C . ALA A 1 86 ? 8.372 9.198 4.896 1.00 98.62 86 ALA A C 1
ATOM 689 O O . ALA A 1 86 ? 8.463 7.965 4.958 1.00 98.62 86 ALA A O 1
ATOM 690 N N . PRO A 1 87 ? 9.025 9.905 3.954 1.00 98.38 87 PRO A N 1
ATOM 691 C CA . PRO A 1 87 ? 9.877 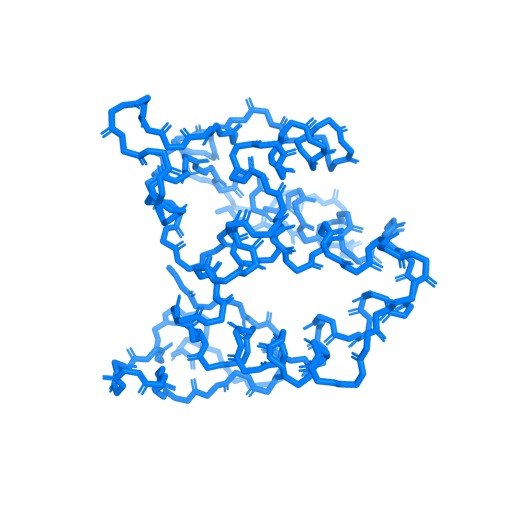9.270 2.958 1.00 98.38 87 PRO A CA 1
ATOM 692 C C . PRO A 1 87 ? 11.076 8.538 3.576 1.00 98.38 87 PRO A C 1
ATOM 694 O O . PRO A 1 87 ? 11.438 8.794 4.728 1.00 98.38 87 PRO A O 1
ATOM 697 N N . PRO A 1 88 ? 11.719 7.641 2.804 1.00 98.12 88 PRO A N 1
ATOM 698 C CA . PRO A 1 88 ? 13.009 7.074 3.176 1.00 98.12 88 PRO A CA 1
ATOM 699 C C . PRO A 1 88 ? 14.039 8.164 3.530 1.00 98.12 88 PRO A C 1
ATOM 701 O O . PRO A 1 88 ? 13.926 9.295 3.046 1.00 98.12 88 PRO A O 1
ATOM 704 N N . PRO A 1 89 ? 15.086 7.836 4.313 1.00 96.69 89 PRO A N 1
ATOM 705 C CA . PRO A 1 89 ? 16.185 8.762 4.580 1.00 96.69 89 PRO A CA 1
ATOM 706 C C . PRO A 1 89 ? 16.759 9.356 3.289 1.00 96.69 89 PRO A C 1
ATOM 708 O O . PRO A 1 89 ? 16.901 8.643 2.296 1.00 96.69 89 PRO A O 1
ATOM 711 N N . ALA A 1 90 ? 17.156 10.632 3.316 1.00 95.00 90 ALA A N 1
ATOM 712 C CA . ALA A 1 90 ? 17.612 11.358 2.125 1.00 95.00 90 ALA A CA 1
ATOM 713 C C . ALA A 1 90 ? 18.786 10.680 1.391 1.00 95.00 90 ALA A C 1
ATOM 715 O O . ALA A 1 90 ? 18.856 10.742 0.169 1.00 95.00 90 ALA A O 1
ATOM 716 N N . GLY A 1 91 ? 19.666 9.976 2.114 1.00 97.19 91 GLY A N 1
ATOM 717 C CA . GLY A 1 91 ? 20.765 9.195 1.528 1.00 97.19 91 GLY A CA 1
ATOM 718 C C . GLY A 1 91 ? 20.357 7.840 0.929 1.00 97.19 91 GLY A C 1
ATOM 719 O O . GLY A 1 91 ? 21.212 7.110 0.437 1.00 97.19 91 GLY A O 1
ATOM 720 N N . LYS A 1 92 ? 19.076 7.458 1.001 1.00 97.12 92 LYS A N 1
ATOM 721 C CA . LYS A 1 92 ? 18.527 6.189 0.490 1.00 97.12 92 LYS A CA 1
ATOM 722 C C . LYS A 1 92 ? 17.176 6.391 -0.217 1.00 97.12 92 LYS A C 1
ATOM 724 O O . LYS A 1 92 ? 16.225 5.666 0.076 1.00 97.12 92 LYS A O 1
ATOM 729 N N . PRO A 1 93 ? 17.056 7.340 -1.162 1.00 96.19 93 PRO A N 1
ATOM 730 C CA . PRO A 1 93 ? 15.755 7.745 -1.695 1.00 96.19 93 PRO A CA 1
ATOM 731 C C . PRO A 1 93 ? 15.079 6.638 -2.533 1.00 96.19 93 PRO A C 1
ATOM 733 O O . PRO A 1 93 ? 13.853 6.570 -2.595 1.00 96.19 93 PRO A O 1
ATOM 736 N N . GLY A 1 94 ? 15.856 5.699 -3.090 1.00 96.62 94 GLY A N 1
ATOM 737 C CA . GLY A 1 94 ? 15.344 4.519 -3.800 1.00 96.62 94 GLY A CA 1
ATOM 738 C C . GLY A 1 94 ? 14.831 3.384 -2.900 1.00 96.62 94 GLY A C 1
ATOM 739 O O . GLY A 1 94 ? 14.201 2.456 -3.398 1.00 96.62 94 GLY A O 1
ATOM 740 N N . PHE A 1 95 ? 15.072 3.437 -1.586 1.00 98.06 95 PHE A N 1
ATOM 741 C CA . PHE A 1 95 ? 14.698 2.371 -0.652 1.00 98.06 95 PHE A CA 1
ATOM 742 C C . PHE A 1 95 ? 13.252 2.564 -0.188 1.00 98.06 95 PHE A C 1
ATOM 744 O O . PHE A 1 95 ? 13.015 2.891 0.972 1.00 98.06 95 PHE A O 1
ATOM 751 N N . TRP A 1 96 ? 12.275 2.366 -1.077 1.00 98.56 96 TRP A N 1
ATOM 752 C CA . TRP A 1 96 ? 10.844 2.543 -0.776 1.00 98.56 96 TRP A CA 1
ATOM 753 C C . TRP A 1 96 ? 10.403 1.836 0.516 1.00 98.56 96 TRP A C 1
ATOM 755 O O . TRP A 1 96 ? 9.647 2.402 1.299 1.00 98.56 96 TRP A O 1
ATOM 765 N N . GLY A 1 97 ? 10.942 0.652 0.826 1.00 98.31 97 GLY A N 1
ATOM 766 C CA . GLY A 1 97 ? 10.600 -0.083 2.052 1.00 98.31 97 GLY A CA 1
ATOM 767 C C . GLY A 1 97 ? 11.042 0.613 3.345 1.00 98.31 97 GLY A C 1
ATOM 768 O O . GLY A 1 97 ? 10.635 0.218 4.436 1.00 98.31 97 GLY A O 1
ATOM 769 N N . TYR A 1 98 ? 11.876 1.654 3.251 1.00 98.62 98 TYR A N 1
ATOM 770 C CA . TYR A 1 98 ? 12.318 2.467 4.384 1.00 98.62 98 TYR A CA 1
ATOM 771 C C . TYR A 1 98 ? 11.376 3.640 4.669 1.00 98.62 98 TYR A C 1
ATOM 773 O O . TYR A 1 98 ? 11.633 4.375 5.622 1.00 98.62 98 TYR A O 1
ATOM 781 N N . THR A 1 99 ? 10.289 3.806 3.904 1.00 98.75 99 THR A N 1
ATOM 782 C CA . THR A 1 99 ? 9.198 4.724 4.249 1.00 98.75 99 THR A CA 1
ATOM 783 C C . THR A 1 99 ? 8.757 4.463 5.682 1.00 98.75 99 THR A C 1
ATOM 785 O O . THR A 1 99 ? 8.420 3.326 6.024 1.00 98.75 99 THR A O 1
ATOM 788 N N . ALA A 1 100 ? 8.789 5.501 6.515 1.00 98.69 100 ALA A N 1
ATOM 789 C CA . ALA A 1 100 ? 8.291 5.426 7.879 1.00 98.69 100 ALA A CA 1
ATOM 790 C C . ALA A 1 100 ? 6.768 5.274 7.842 1.00 98.69 100 ALA A C 1
ATOM 792 O O . ALA A 1 100 ? 6.116 5.929 7.033 1.00 98.69 100 ALA A O 1
ATOM 793 N N . LEU A 1 101 ? 6.205 4.413 8.686 1.00 98.00 101 LEU A N 1
ATOM 794 C CA . LEU A 1 101 ? 4.765 4.157 8.746 1.00 98.00 101 LEU A CA 1
ATOM 795 C C . LEU A 1 101 ? 4.342 3.786 10.170 1.00 98.00 101 LEU A C 1
ATOM 797 O O . LEU A 1 101 ? 5.052 3.050 10.859 1.00 98.00 101 LEU A O 1
ATOM 801 N N . SER A 1 102 ? 3.190 4.302 10.605 1.00 98.69 102 SER A N 1
ATOM 802 C CA . SER A 1 102 ? 2.581 4.007 11.906 1.00 98.69 102 SER A CA 1
ATOM 803 C C . SER A 1 102 ? 1.375 3.072 11.761 1.00 98.69 102 SER A C 1
ATOM 805 O O . SER A 1 102 ? 0.772 2.952 10.691 1.00 98.69 102 SER A O 1
ATOM 807 N N . ALA A 1 103 ? 0.979 2.409 12.851 1.00 98.31 103 ALA A N 1
ATOM 808 C CA . ALA A 1 103 ? -0.225 1.575 12.841 1.00 98.31 103 ALA A CA 1
ATOM 809 C C . ALA A 1 103 ? -1.497 2.409 12.600 1.00 98.31 103 ALA A C 1
ATOM 811 O O . ALA A 1 103 ? -2.437 1.928 11.965 1.00 98.31 103 ALA A O 1
ATOM 812 N N . ARG A 1 104 ? -1.519 3.655 13.091 1.00 98.62 104 ARG A N 1
ATOM 813 C CA . ARG A 1 104 ? -2.594 4.620 12.843 1.00 98.62 104 ARG A CA 1
ATOM 814 C C . ARG A 1 104 ? -2.711 4.953 11.362 1.00 98.62 104 ARG A C 1
ATOM 816 O O . ARG A 1 104 ? -3.809 4.897 10.815 1.00 98.62 104 ARG A O 1
ATOM 823 N N . ASP A 1 105 ? -1.589 5.246 10.718 1.00 98.81 105 ASP A N 1
ATOM 824 C CA . ASP A 1 105 ? -1.548 5.580 9.296 1.00 98.81 105 ASP A CA 1
ATOM 825 C C . ASP A 1 105 ? -1.918 4.384 8.410 1.00 98.81 105 ASP A C 1
ATOM 827 O O . ASP A 1 105 ? -2.575 4.556 7.383 1.00 98.81 105 ASP A O 1
ATOM 831 N N . MET A 1 106 ? -1.597 3.154 8.826 1.00 98.38 106 MET A N 1
ATOM 832 C CA . MET A 1 106 ? -2.074 1.957 8.127 1.00 98.38 106 MET A CA 1
ATOM 833 C C . MET A 1 106 ? -3.601 1.826 8.203 1.00 98.38 106 MET A C 1
ATOM 835 O O . MET A 1 106 ? -4.252 1.571 7.190 1.00 98.38 106 MET A O 1
ATOM 839 N N . VAL A 1 107 ? -4.196 2.040 9.382 1.00 98.31 107 VAL A N 1
ATOM 840 C CA . VAL A 1 107 ? -5.661 2.069 9.529 1.00 98.31 107 VAL A CA 1
ATOM 841 C C . VAL A 1 107 ? -6.263 3.172 8.658 1.00 98.31 107 VAL A C 1
ATOM 843 O O . VAL A 1 107 ? -7.220 2.911 7.932 1.00 98.31 107 VAL A O 1
ATOM 846 N N . GLN A 1 108 ? -5.685 4.375 8.672 1.00 98.69 108 GLN A N 1
ATOM 847 C CA . GLN A 1 108 ? -6.149 5.494 7.852 1.00 98.69 108 GLN A CA 1
ATOM 848 C C . GLN A 1 108 ? -6.040 5.194 6.346 1.00 98.69 108 GLN A C 1
ATOM 850 O O . GLN A 1 108 ? -6.959 5.505 5.594 1.00 98.69 108 GLN A O 1
ATOM 855 N N . THR A 1 109 ? -4.985 4.498 5.913 1.00 98.69 109 THR A N 1
ATOM 856 C CA . THR A 1 109 ? -4.824 4.037 4.523 1.00 98.69 109 THR A CA 1
ATOM 857 C C . THR A 1 109 ? -5.949 3.089 4.106 1.00 98.69 109 THR A C 1
ATOM 859 O O . THR A 1 109 ? -6.515 3.251 3.026 1.00 98.69 109 THR A O 1
ATOM 862 N N . TYR A 1 110 ? -6.315 2.121 4.954 1.00 98.38 110 TYR A N 1
ATOM 863 C CA . TYR A 1 110 ? -7.444 1.230 4.665 1.00 98.38 110 TYR A CA 1
ATOM 864 C C . TYR A 1 110 ? -8.791 1.956 4.700 1.00 98.38 110 TYR A C 1
ATOM 866 O O . TYR A 1 110 ? -9.651 1.635 3.887 1.00 98.38 110 TYR A O 1
ATOM 874 N N . ARG A 1 111 ? -8.981 2.935 5.594 1.00 98.19 111 ARG A N 1
ATOM 875 C CA . ARG A 1 111 ? -10.202 3.757 5.626 1.00 98.19 111 ARG A CA 1
ATOM 876 C C . ARG A 1 111 ? -10.367 4.552 4.338 1.00 98.19 111 ARG A C 1
ATOM 878 O O . ARG A 1 111 ? -11.380 4.391 3.674 1.00 98.19 111 ARG A O 1
ATOM 885 N N . TYR A 1 112 ? -9.334 5.278 3.913 1.00 98.62 112 TYR A N 1
ATOM 886 C CA . TYR A 1 112 ? -9.343 5.955 2.616 1.00 98.62 112 TYR A CA 1
ATOM 887 C C . TYR A 1 112 ? -9.643 4.976 1.471 1.00 98.62 112 TYR A C 1
ATOM 889 O O . TYR A 1 112 ? -10.508 5.236 0.642 1.00 98.62 112 TYR A O 1
ATOM 897 N N . LEU A 1 113 ? -8.969 3.819 1.437 1.00 98.50 113 LEU A N 1
ATOM 898 C CA . LEU A 1 113 ? -9.187 2.809 0.397 1.00 98.50 113 LEU A CA 1
ATOM 899 C C . LEU A 1 113 ? -10.641 2.318 0.346 1.00 98.50 113 LEU A C 1
ATOM 901 O O . LEU A 1 113 ? -11.168 2.085 -0.738 1.00 98.50 113 LEU A O 1
ATOM 905 N N . LEU A 1 114 ? -11.258 2.098 1.505 1.00 97.81 114 LEU A N 1
ATOM 906 C CA . LEU A 1 114 ? -12.588 1.505 1.613 1.00 97.81 114 LEU A CA 1
ATOM 907 C C . LEU A 1 114 ? -13.711 2.528 1.424 1.00 97.81 114 LEU A C 1
ATOM 909 O O . LEU A 1 114 ? -14.734 2.178 0.829 1.00 97.81 114 LEU A O 1
ATOM 913 N N . ASP A 1 115 ? -13.508 3.751 1.907 1.00 97.19 115 ASP A N 1
ATOM 914 C CA . ASP A 1 115 ? -14.568 4.742 2.089 1.00 97.19 115 ASP A CA 1
ATOM 915 C C . ASP A 1 115 ? -14.473 5.912 1.086 1.00 97.19 115 ASP A C 1
ATOM 917 O O . ASP A 1 115 ? -15.496 6.509 0.764 1.00 97.19 115 ASP A O 1
ATOM 921 N N . GLU A 1 116 ? -13.282 6.229 0.555 1.00 98.00 116 GLU A N 1
ATOM 922 C CA . GLU A 1 116 ? -13.042 7.469 -0.213 1.00 98.00 116 GLU A CA 1
ATOM 923 C C . GLU A 1 116 ? -12.410 7.255 -1.600 1.00 98.00 116 GLU A C 1
ATOM 925 O O . GLU A 1 116 ? -12.630 8.045 -2.521 1.00 98.00 116 GLU A O 1
ATOM 930 N N . ALA A 1 117 ? -11.597 6.211 -1.778 1.00 98.00 117 ALA A N 1
ATOM 931 C CA . ALA A 1 117 ? -10.939 5.940 -3.051 1.00 98.00 117 ALA A CA 1
ATOM 932 C C . ALA A 1 117 ? -11.970 5.629 -4.157 1.00 98.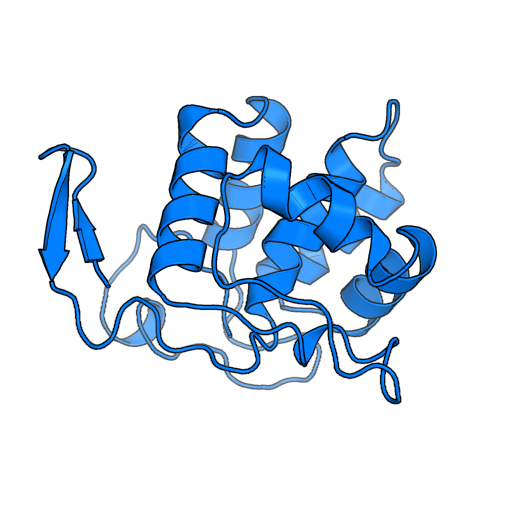00 117 ALA A C 1
ATOM 934 O O . ALA A 1 117 ? -12.990 4.994 -3.876 1.00 98.00 117 ALA A O 1
ATOM 935 N N . PRO A 1 118 ? -11.693 5.987 -5.432 1.00 97.56 118 PRO A N 1
ATOM 936 C CA . PRO A 1 118 ? -12.546 5.590 -6.547 1.00 97.56 118 PRO A CA 1
ATOM 937 C C . PRO A 1 118 ? -12.822 4.086 -6.523 1.00 97.56 118 PRO A C 1
ATOM 939 O O . PRO A 1 118 ? -11.898 3.290 -6.333 1.00 97.56 118 PRO A O 1
ATOM 942 N N . GLU A 1 119 ? -14.074 3.692 -6.751 1.00 97.88 119 GLU A N 1
ATOM 943 C CA . GLU A 1 119 ? -14.523 2.303 -6.608 1.00 97.88 119 GLU A CA 1
ATOM 944 C C . GLU A 1 119 ? -13.655 1.315 -7.400 1.00 97.88 119 GLU A C 1
ATOM 946 O O . GLU A 1 119 ? -13.225 0.297 -6.863 1.00 97.88 119 GLU A O 1
ATOM 951 N N . ALA A 1 120 ? -13.294 1.655 -8.640 1.00 97.25 120 ALA A N 1
ATOM 952 C CA . ALA A 1 120 ? -12.419 0.823 -9.462 1.00 97.25 120 ALA A CA 1
ATOM 953 C C . ALA A 1 120 ? -11.031 0.593 -8.827 1.00 97.25 120 ALA A C 1
ATOM 955 O O . ALA A 1 120 ? -10.453 -0.484 -8.973 1.00 97.25 120 ALA A O 1
ATOM 956 N N . HIS A 1 121 ? -10.489 1.584 -8.110 1.00 98.06 121 HIS A N 1
ATOM 957 C CA . HIS A 1 121 ? -9.204 1.459 -7.417 1.00 98.06 121 HIS A CA 1
ATOM 958 C C . HIS A 1 121 ? -9.356 0.595 -6.167 1.00 98.06 121 HIS A C 1
ATOM 960 O O . HIS A 1 121 ? -8.532 -0.291 -5.934 1.00 98.06 121 HIS A O 1
ATOM 966 N N . ARG A 1 122 ? -10.431 0.818 -5.396 1.00 98.56 122 ARG A N 1
ATOM 967 C CA . ARG A 1 122 ? -10.783 0.007 -4.226 1.00 98.56 122 ARG A CA 1
ATOM 968 C C . ARG A 1 122 ? -10.903 -1.467 -4.593 1.00 98.56 122 ARG A C 1
ATOM 970 O O . ARG A 1 122 ? -10.227 -2.301 -3.989 1.00 98.56 122 ARG A O 1
ATOM 977 N N . GLU A 1 123 ? -11.710 -1.781 -5.603 1.00 98.50 123 GLU A N 1
ATOM 978 C CA . GLU A 1 123 ? -11.955 -3.163 -6.015 1.00 98.50 123 GLU A CA 1
ATOM 979 C C . GLU A 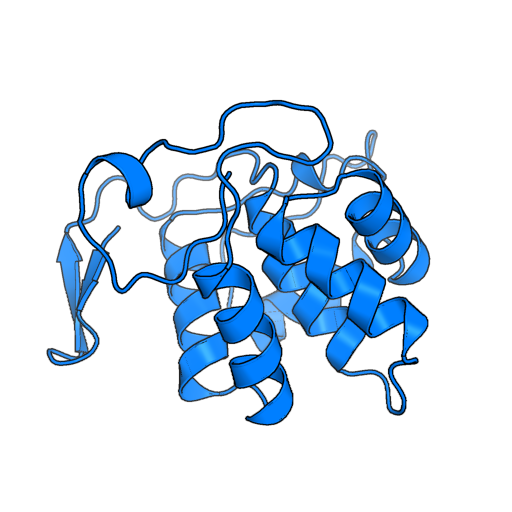1 123 ? -10.707 -3.826 -6.588 1.00 98.50 123 GLU A C 1
ATOM 981 O O . GLU A 1 123 ? -10.426 -4.984 -6.269 1.00 98.50 123 GLU A O 1
ATOM 986 N N . PHE A 1 124 ? -9.902 -3.090 -7.360 1.00 98.62 124 PHE A N 1
ATOM 987 C CA . PHE A 1 124 ? -8.630 -3.610 -7.844 1.00 98.62 124 PHE A CA 1
ATOM 988 C C . PHE A 1 124 ? -7.687 -3.956 -6.684 1.00 98.62 124 PHE A C 1
ATOM 990 O O . PHE A 1 124 ? -7.233 -5.098 -6.587 1.00 98.62 124 PHE A O 1
ATOM 997 N N . VAL A 1 125 ? -7.420 -3.012 -5.774 1.00 98.81 125 VAL A N 1
ATOM 998 C CA . VAL A 1 125 ? -6.474 -3.227 -4.669 1.00 98.81 125 VAL A CA 1
ATOM 999 C C . VAL A 1 125 ? -6.969 -4.340 -3.749 1.00 98.81 125 VAL A C 1
ATOM 1001 O O . VAL A 1 125 ? -6.251 -5.317 -3.538 1.00 98.81 125 VAL A O 1
ATOM 1004 N N . LEU A 1 126 ? -8.207 -4.262 -3.250 1.00 98.62 126 LEU A N 1
ATOM 1005 C CA . LEU A 1 126 ? -8.760 -5.295 -2.368 1.00 98.62 126 LEU A CA 1
ATOM 1006 C C . LEU A 1 126 ? -8.844 -6.655 -3.065 1.00 98.62 126 LEU A C 1
ATOM 1008 O O . LEU A 1 126 ? -8.584 -7.677 -2.433 1.00 98.62 126 LEU A O 1
ATOM 1012 N N . GLY A 1 127 ? -9.155 -6.688 -4.362 1.00 98.62 127 GLY A N 1
ATOM 1013 C CA . GLY A 1 127 ? -9.140 -7.906 -5.167 1.00 98.62 127 GLY A CA 1
ATOM 1014 C C . GLY A 1 127 ? -7.780 -8.608 -5.154 1.00 98.62 127 GLY A C 1
ATOM 1015 O O . GLY A 1 127 ? -7.728 -9.830 -5.000 1.00 98.62 127 GLY A O 1
ATOM 1016 N N . GLN A 1 128 ? -6.682 -7.854 -5.246 1.00 98.75 128 GLN A N 1
ATOM 1017 C CA . GLN A 1 128 ? -5.326 -8.410 -5.160 1.00 98.75 128 GLN A CA 1
ATOM 1018 C C . GLN A 1 128 ? -4.954 -8.815 -3.730 1.00 98.75 128 GLN A C 1
ATOM 1020 O O . GLN A 1 128 ? -4.416 -9.902 -3.530 1.00 98.75 128 GLN A O 1
ATOM 1025 N N . LEU A 1 129 ? -5.306 -8.006 -2.725 1.00 98.56 129 LEU A N 1
ATOM 1026 C CA . LEU A 1 129 ? -5.022 -8.309 -1.315 1.00 98.56 129 LEU A CA 1
ATOM 1027 C C . LEU A 1 129 ? -5.805 -9.530 -0.791 1.00 98.56 129 LEU A C 1
ATOM 1029 O O . LEU A 1 129 ? -5.324 -10.247 0.082 1.00 98.56 129 LEU A O 1
ATOM 1033 N N . ARG A 1 130 ? -6.998 -9.823 -1.330 1.00 98.31 130 ARG A N 1
ATOM 1034 C CA . ARG A 1 130 ? -7.733 -11.082 -1.058 1.00 98.31 130 ARG A CA 1
ATOM 1035 C C . ARG A 1 130 ? -7.040 -12.304 -1.667 1.00 98.31 130 ARG A C 1
ATOM 1037 O O . ARG A 1 130 ? -7.159 -13.417 -1.158 1.00 98.31 130 ARG A O 1
ATOM 1044 N N . LYS A 1 131 ? -6.310 -12.093 -2.765 1.00 97.62 131 LYS A N 1
ATOM 1045 C CA . LYS A 1 131 ? -5.550 -13.107 -3.508 1.00 97.62 131 LYS A CA 1
ATOM 1046 C C . LYS A 1 131 ? -4.085 -13.190 -3.067 1.00 97.62 131 LYS A C 1
ATOM 1048 O O . LYS A 1 131 ? -3.282 -13.750 -3.818 1.00 97.62 131 LYS A O 1
ATOM 1053 N N . ALA A 1 132 ? -3.749 -12.637 -1.898 1.00 97.50 132 ALA A N 1
ATOM 1054 C CA . ALA A 1 132 ? -2.395 -12.674 -1.366 1.00 97.50 132 ALA A CA 1
ATOM 1055 C C . ALA A 1 132 ? -1.862 -14.115 -1.327 1.00 97.50 132 ALA A C 1
ATOM 1057 O O . ALA A 1 132 ? -2.567 -15.042 -0.906 1.00 97.50 132 ALA A O 1
ATOM 1058 N N . THR A 1 133 ? -0.647 -14.300 -1.839 1.00 96.75 133 THR A N 1
ATOM 1059 C CA . THR A 1 133 ? -0.004 -15.612 -1.962 1.00 96.75 133 THR A CA 1
ATOM 1060 C C . THR A 1 133 ? 0.731 -15.989 -0.684 1.00 96.75 133 THR A C 1
ATOM 1062 O O . THR A 1 133 ? 1.043 -15.129 0.141 1.00 96.75 133 THR A O 1
ATOM 1065 N N . ARG A 1 134 ? 0.997 -17.294 -0.516 1.00 95.94 134 ARG A N 1
ATOM 1066 C CA . ARG A 1 134 ? 1.793 -17.793 0.610 1.00 95.94 134 ARG A CA 1
ATOM 1067 C C . ARG A 1 134 ? 3.197 -17.214 0.575 1.00 95.94 134 ARG A C 1
ATOM 1069 O O . ARG A 1 134 ? 3.613 -16.645 1.566 1.00 95.94 134 ARG A O 1
ATOM 1076 N N . CYS A 1 135 ? 3.889 -17.342 -0.551 1.00 97.75 135 CYS A N 1
ATOM 1077 C CA . CYS A 1 135 ? 5.217 -16.770 -0.718 1.00 97.75 135 CYS A CA 1
ATOM 1078 C C . CYS A 1 135 ? 5.169 -15.484 -1.541 1.00 97.75 135 CYS A C 1
ATOM 1080 O O . CYS A 1 135 ? 4.275 -15.319 -2.383 1.00 97.75 135 CYS A O 1
ATOM 1082 N N . GLY A 1 136 ? 6.139 -14.602 -1.308 1.00 96.94 136 GLY A N 1
ATOM 1083 C CA . GLY A 1 136 ? 6.460 -13.530 -2.240 1.00 96.94 136 GLY A CA 1
ATOM 1084 C C . GLY A 1 136 ? 7.064 -14.072 -3.537 1.00 96.94 136 GLY A C 1
ATOM 1085 O O . GLY A 1 136 ? 7.359 -15.266 -3.642 1.00 96.94 136 GLY A O 1
ATOM 1086 N N . THR A 1 137 ? 7.265 -13.210 -4.535 1.00 97.56 137 THR A N 1
ATOM 1087 C CA . THR A 1 137 ? 7.997 -13.599 -5.760 1.00 97.56 137 THR A CA 1
ATOM 1088 C C . THR A 1 137 ? 9.464 -13.948 -5.488 1.00 97.56 137 THR A C 1
ATOM 1090 O O . THR A 1 137 ? 10.083 -14.654 -6.276 1.00 97.56 137 THR A O 1
ATOM 1093 N N . ASP A 1 138 ? 9.982 -13.526 -4.337 1.00 96.25 138 ASP A N 1
ATOM 1094 C CA . ASP A 1 138 ? 11.292 -13.857 -3.772 1.00 96.25 138 ASP A CA 1
ATOM 1095 C C . ASP A 1 138 ? 11.329 -15.196 -3.004 1.00 96.25 138 ASP A C 1
ATOM 1097 O O . ASP A 1 138 ? 12.376 -15.592 -2.496 1.00 96.25 138 ASP A O 1
ATOM 1101 N N . GLY A 1 139 ? 10.197 -15.898 -2.889 1.00 96.81 139 GLY A N 1
ATOM 1102 C CA . GLY A 1 139 ? 10.080 -17.156 -2.149 1.00 96.81 139 GLY A CA 1
ATOM 1103 C C . GLY A 1 139 ? 9.885 -17.002 -0.636 1.00 96.81 139 GLY A C 1
ATOM 1104 O O . GLY A 1 139 ? 9.645 -18.007 0.037 1.00 96.81 139 GLY A O 1
ATOM 1105 N N . PHE A 1 140 ? 9.913 -15.783 -0.086 1.00 95.81 140 PHE A N 1
ATOM 1106 C CA . PHE A 1 140 ? 9.737 -15.553 1.350 1.00 95.81 140 PHE A CA 1
ATOM 1107 C C . PHE A 1 140 ? 8.315 -15.917 1.795 1.00 95.81 140 PHE A C 1
ATOM 1109 O O . PHE A 1 140 ? 7.356 -15.436 1.195 1.00 95.81 140 PHE A O 1
ATOM 1116 N N . ASP A 1 141 ? 8.151 -16.738 2.841 1.00 97.06 141 ASP A N 1
ATOM 1117 C CA . ASP A 1 141 ? 6.826 -17.114 3.360 1.00 97.06 141 ASP A CA 1
ATOM 1118 C C . ASP A 1 141 ? 6.172 -15.928 4.089 1.00 97.06 141 ASP A C 1
ATOM 1120 O O . ASP A 1 141 ? 6.640 -15.442 5.119 1.00 97.06 141 ASP A O 1
ATOM 1124 N N . GLN A 1 142 ? 5.053 -15.474 3.540 1.00 94.12 142 GLN A N 1
ATOM 1125 C CA . GLN A 1 142 ? 4.286 -14.317 3.974 1.00 94.12 142 GLN A CA 1
ATOM 1126 C C . GLN A 1 142 ? 3.042 -14.689 4.794 1.00 94.12 142 GLN A C 1
ATOM 1128 O O . GLN A 1 142 ? 2.181 -13.844 5.050 1.00 94.12 142 GLN A O 1
ATOM 1133 N N . THR A 1 143 ? 2.924 -15.949 5.232 1.00 93.69 143 THR A N 1
ATOM 1134 C CA . THR A 1 143 ? 1.811 -16.437 6.067 1.00 93.69 143 THR A CA 1
ATOM 1135 C C . THR A 1 143 ? 2.033 -16.171 7.557 1.00 93.69 143 THR A C 1
ATOM 1137 O O . THR A 1 143 ? 2.024 -17.062 8.404 1.00 93.69 143 THR A O 1
ATOM 1140 N N . PHE A 1 144 ? 2.204 -14.898 7.902 1.00 93.75 144 PHE A N 1
ATOM 1141 C CA . PHE A 1 144 ? 2.292 -14.401 9.277 1.00 93.75 144 PHE A CA 1
ATOM 1142 C C . PHE A 1 144 ? 1.147 -13.426 9.585 1.00 93.75 144 PHE A C 1
ATOM 1144 O O . PHE A 1 144 ? 0.449 -12.969 8.686 1.00 93.75 144 PHE A O 1
ATOM 1151 N N . GLY A 1 145 ? 0.916 -13.103 10.861 1.00 93.75 145 GLY A N 1
ATOM 1152 C CA . GLY A 1 145 ? -0.153 -12.178 11.259 1.00 93.75 145 GLY A CA 1
ATOM 1153 C C . GLY A 1 145 ? -1.558 -12.714 10.952 1.00 93.75 145 GLY A C 1
ATOM 1154 O O . GLY A 1 145 ? -1.883 -13.841 11.323 1.00 93.75 145 GLY A O 1
ATOM 1155 N N . ILE A 1 146 ? -2.394 -11.908 10.282 1.00 95.00 146 ILE A N 1
ATOM 1156 C CA . ILE A 1 146 ? -3.804 -12.234 9.987 1.00 95.00 146 ILE A CA 1
ATOM 1157 C C . ILE A 1 146 ? -3.952 -13.576 9.240 1.00 95.00 146 ILE A C 1
ATOM 1159 O O . ILE A 1 146 ? -4.699 -14.414 9.741 1.00 95.00 146 ILE A O 1
ATOM 1163 N N . PRO A 1 147 ? -3.236 -13.846 8.124 1.00 95.00 147 PRO A N 1
ATOM 1164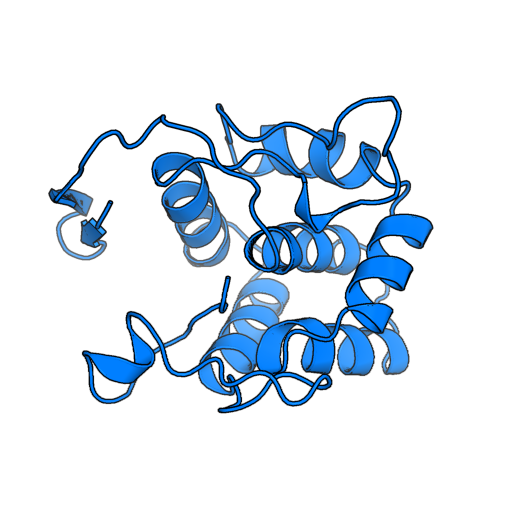 C CA . PRO A 1 147 ? -3.284 -15.143 7.443 1.00 95.00 147 PRO A CA 1
ATOM 1165 C C . PRO A 1 147 ? -2.988 -16.362 8.317 1.00 95.00 147 PRO A C 1
ATOM 1167 O O . PRO A 1 147 ? -3.500 -17.441 8.034 1.00 95.00 147 PRO A O 1
ATOM 1170 N N . ARG A 1 148 ? -2.157 -16.206 9.356 1.00 95.81 148 ARG A N 1
ATOM 1171 C CA . ARG A 1 148 ? -1.817 -17.291 10.286 1.00 95.81 148 ARG A CA 1
ATOM 1172 C C . ARG A 1 148 ? -2.838 -17.445 11.407 1.00 95.81 148 ARG A C 1
ATOM 1174 O O . ARG A 1 148 ? -3.046 -18.551 11.891 1.00 95.81 148 ARG A O 1
ATOM 1181 N N . ALA A 1 149 ? -3.426 -16.337 11.849 1.00 95.69 149 ALA A N 1
ATOM 1182 C CA . ALA A 1 149 ? -4.297 -16.298 13.018 1.00 95.69 149 ALA A CA 1
ATOM 1183 C C . ALA A 1 149 ? -5.779 -16.520 12.685 1.00 95.69 149 ALA A C 1
ATOM 1185 O O . ALA A 1 149 ? -6.526 -16.992 13.537 1.00 95.69 149 ALA A 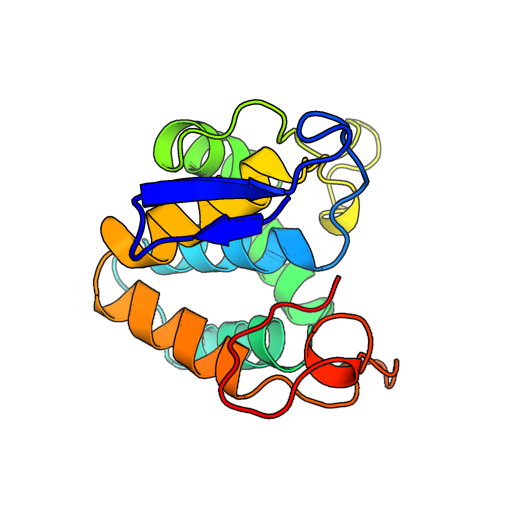O 1
ATOM 1186 N N . LEU A 1 150 ? -6.218 -16.164 11.473 1.00 95.19 150 LEU A N 1
ATOM 1187 C CA . LEU A 1 150 ? -7.630 -16.126 11.098 1.00 95.19 150 LEU A CA 1
ATOM 1188 C C . LEU A 1 150 ? -7.899 -16.908 9.809 1.00 95.19 150 LEU A C 1
ATOM 1190 O O . LEU A 1 150 ? -7.124 -16.879 8.850 1.00 95.19 150 LEU A O 1
ATOM 1194 N N . LYS A 1 151 ? -9.062 -17.564 9.761 1.00 94.81 151 LYS A N 1
ATOM 1195 C CA . LYS A 1 151 ? -9.596 -18.143 8.523 1.00 94.81 151 LYS A CA 1
ATOM 1196 C C . LYS A 1 151 ? -10.053 -17.026 7.579 1.00 94.81 151 LYS A C 1
ATOM 1198 O O . LYS A 1 151 ? -10.356 -15.912 8.001 1.00 94.81 151 LYS A O 1
ATOM 1203 N N . ARG A 1 152 ? -10.109 -17.334 6.283 1.00 93.75 152 ARG A N 1
ATOM 1204 C CA . ARG A 1 152 ? -10.727 -16.455 5.278 1.00 93.75 152 ARG A CA 1
ATOM 1205 C C . ARG A 1 152 ? -12.216 -16.210 5.602 1.00 93.75 152 ARG A C 1
ATOM 1207 O O . ARG A 1 152 ? -12.828 -17.080 6.222 1.00 93.75 152 ARG A O 1
ATOM 1214 N N . PRO A 1 153 ? -12.807 -15.090 5.140 1.00 95.19 153 PRO A N 1
ATOM 1215 C CA . PRO A 1 153 ? -12.244 -14.097 4.218 1.00 95.19 153 PRO A CA 1
ATOM 1216 C C . PRO A 1 153 ? -11.330 -13.064 4.891 1.00 95.19 153 PRO A C 1
ATOM 1218 O O . PRO A 1 153 ? -11.587 -12.598 5.994 1.00 95.19 153 PRO A O 1
ATOM 1221 N N . TRP A 1 154 ? -10.280 -12.658 4.176 1.00 95.94 154 TRP A N 1
ATOM 1222 C CA . TRP A 1 154 ? -9.431 -11.519 4.526 1.00 95.94 154 TRP A CA 1
ATOM 1223 C C . TRP A 1 154 ? -8.885 -10.858 3.256 1.00 95.94 154 TRP A C 1
ATOM 1225 O O . TRP A 1 154 ? -8.837 -11.481 2.195 1.00 95.94 154 TRP A O 1
ATOM 1235 N N . ALA A 1 155 ? -8.476 -9.596 3.366 1.00 97.38 155 ALA A N 1
ATOM 1236 C CA . ALA A 1 155 ? -7.721 -8.862 2.356 1.00 97.38 155 ALA A CA 1
ATOM 1237 C C . ALA A 1 155 ? -6.514 -8.251 3.067 1.00 97.38 155 ALA A C 1
ATOM 1239 O O . ALA A 1 155 ? -6.694 -7.386 3.922 1.00 97.38 155 ALA A O 1
ATOM 1240 N N . VAL A 1 156 ? -5.307 -8.743 2.786 1.00 97.06 156 VAL A N 1
ATOM 1241 C CA . VAL A 1 156 ? -4.110 -8.347 3.537 1.00 97.06 156 VAL A CA 1
ATOM 1242 C C . VAL A 1 156 ? -2.986 -7.937 2.608 1.00 97.06 156 VAL A C 1
ATOM 1244 O O . VAL A 1 156 ? -2.787 -8.537 1.553 1.00 97.06 156 VAL A O 1
ATOM 1247 N N . LYS A 1 157 ? -2.223 -6.938 3.043 1.00 97.75 157 LYS A N 1
ATOM 1248 C CA . LYS A 1 157 ? -0.886 -6.678 2.524 1.00 97.75 157 LYS A CA 1
ATOM 1249 C C . LYS A 1 157 ? 0.119 -7.188 3.543 1.00 97.75 157 LYS A C 1
ATOM 1251 O O . LYS A 1 157 ? 0.021 -6.856 4.720 1.00 97.75 157 LYS A O 1
ATOM 1256 N N . GLN A 1 158 ? 1.043 -8.013 3.079 1.00 90.38 158 GLN A N 1
ATOM 1257 C CA . GLN A 1 158 ? 2.096 -8.596 3.895 1.00 90.38 158 GLN A CA 1
ATOM 1258 C C . GLN A 1 158 ? 3.226 -7.573 4.040 1.00 90.38 158 GLN A C 1
ATOM 1260 O O . GLN A 1 158 ? 3.578 -6.915 3.055 1.00 90.38 158 GLN A O 1
ATOM 1265 N N . GLY A 1 159 ? 3.764 -7.407 5.247 1.00 75.31 159 GLY A N 1
ATOM 1266 C CA . GLY A 1 159 ? 4.835 -6.456 5.543 1.00 75.31 159 GLY A CA 1
ATOM 1267 C C . GLY A 1 159 ? 5.101 -6.318 7.029 1.00 75.31 159 GLY A C 1
ATOM 1268 O O . GLY A 1 159 ? 4.187 -6.647 7.821 1.00 75.31 159 GLY A O 1
#

pLDDT: mean 97.44, std 2.48, range [75.31, 98.94]

Secondary structure (DSSP, 8-state):
-EEETTTTEEEE-SSTT-EEE-GGGGHHHHHHHHTTSS---HHHHHHHHHHHHS--HHHHHHHHHHTTTHHHHHHHHHHHT-SS-BPPPTT-TT-GGG-EEEHHHHHHHHHIIIIIS-HHHHHHHHHHHHT--SB-TT--B---SHHHHSPSP------

Foldseek 3Di:
DDADVVVRGDPDDDPQLDKDQQALLCLLLLLLLQVPPPDDDPVLLVLSLLCQQQVDPVSVLVSCVVCPQQVSCVVRCVVLVPDNWHAADPVCSSPRSRTIDGNNRSVSSVCCLVPPRDPVSSCSNQVSQQNHDQHHPVRHGQCDDDNVPDDDDDRDGGD

Sequence (159 aa):
MVFDRGAGRVVVERRPRQTFRSASLVKILIALDHLRERRVSARDRDLLGVMLRSSDDGAATEFWRRGGQKAILERMVPRVGLRETAPPPAGKPGFWGYTALSARDMVQTYRYLLDEAPEAHREFVLGQLRKATRCGTDGFDQTFGIPRALKRPWAVKQG

Radius of gyration: 14.87 Å; chains: 1; bounding box: 40×33×40 Å